Protein AF-A0A938QA89-F1 (afdb_monomer_lite)

Foldseek 3Di:
DDDDPVRLVVVCCCCCPQVVPLVCQVVNWDQFDWDDDDVDIDTRRSVSVSVVSVVCCVVCVRDDDDDDDDPPDPDDDDDDDDDDPDPDPDPPDPD

Structure (mmCIF, N/CA/C/O backbone):
data_AF-A0A938QA89-F1
#
_entry.id   AF-A0A938QA89-F1
#
loop_
_atom_site.group_PDB
_atom_site.id
_atom_site.type_symbol
_atom_site.label_atom_id
_atom_site.label_alt_id
_atom_site.label_comp_id
_atom_site.label_asym_id
_atom_site.label_entity_id
_atom_site.label_seq_id
_atom_site.pdbx_PDB_ins_code
_atom_site.Cartn_x
_atom_site.Cartn_y
_atom_site.Cartn_z
_atom_site.occupancy
_atom_site.B_iso_or_equiv
_atom_site.auth_seq_id
_atom_site.auth_comp_id
_atom_site.auth_asym_id
_atom_site.auth_atom_id
_atom_site.pdbx_PDB_model_num
ATOM 1 N N . MET A 1 1 ? -16.016 -2.696 -17.779 1.00 45.62 1 MET A N 1
ATOM 2 C CA . MET A 1 1 ? -15.366 -1.363 -17.863 1.00 45.62 1 MET A CA 1
ATOM 3 C C . MET A 1 1 ? -14.091 -1.379 -17.030 1.00 45.62 1 MET A C 1
ATOM 5 O O . MET A 1 1 ? -14.152 -1.791 -15.878 1.00 45.62 1 MET A O 1
ATOM 9 N N . LYS A 1 2 ? -12.938 -0.978 -17.584 1.00 66.56 2 LYS A N 1
ATOM 10 C CA . LYS A 1 2 ? -11.701 -0.835 -16.793 1.00 66.56 2 LYS A CA 1
ATOM 11 C C . LYS A 1 2 ? -11.850 0.379 -15.866 1.00 66.56 2 LYS A C 1
ATOM 13 O O . LYS A 1 2 ? -12.237 1.447 -16.334 1.00 66.56 2 LYS A O 1
ATOM 18 N N . ARG A 1 3 ? -11.573 0.223 -14.565 1.00 74.88 3 ARG A N 1
ATOM 19 C CA . ARG A 1 3 ? -11.532 1.364 -13.630 1.00 74.88 3 ARG A CA 1
ATOM 20 C C . ARG A 1 3 ? -10.467 2.355 -14.102 1.00 74.88 3 ARG A C 1
ATOM 22 O O . ARG A 1 3 ? -9.393 1.931 -14.533 1.00 74.88 3 ARG A O 1
ATOM 29 N N . SER A 1 4 ? -10.753 3.652 -14.002 1.00 88.50 4 SER A N 1
ATOM 30 C CA . SER A 1 4 ? -9.749 4.682 -14.277 1.00 88.50 4 SER A CA 1
ATOM 31 C C . SER A 1 4 ? -8.576 4.561 -13.302 1.00 88.50 4 SER A C 1
ATOM 33 O O . SER A 1 4 ? -8.738 4.083 -12.176 1.00 88.50 4 SER A O 1
ATOM 35 N N . LEU A 1 5 ? -7.393 5.022 -13.710 1.00 85.38 5 LEU A N 1
ATOM 36 C CA . LEU A 1 5 ? -6.206 5.022 -12.849 1.00 85.38 5 LEU A CA 1
ATOM 37 C C . LEU A 1 5 ? -6.468 5.765 -11.529 1.00 85.38 5 LEU A C 1
ATOM 39 O O . LEU A 1 5 ? -6.169 5.257 -10.454 1.00 85.38 5 LEU A O 1
ATOM 43 N N . ALA A 1 6 ? -7.143 6.915 -11.598 1.00 85.69 6 ALA A N 1
ATOM 44 C CA . ALA A 1 6 ? -7.542 7.675 -10.417 1.00 85.69 6 ALA A CA 1
ATOM 45 C C . ALA A 1 6 ? -8.484 6.892 -9.484 1.00 85.69 6 ALA A C 1
ATOM 47 O O . ALA A 1 6 ? -8.442 7.071 -8.270 1.00 85.69 6 ALA A O 1
ATOM 48 N N . ALA A 1 7 ? -9.354 6.030 -10.020 1.00 88.56 7 ALA A N 1
ATOM 49 C CA . ALA A 1 7 ? -10.190 5.159 -9.196 1.00 88.56 7 ALA A CA 1
ATOM 50 C C . ALA A 1 7 ? -9.370 4.041 -8.528 1.00 88.56 7 ALA A C 1
ATOM 52 O O . ALA A 1 7 ? -9.639 3.713 -7.377 1.00 88.56 7 ALA A O 1
ATOM 53 N N . LYS A 1 8 ? -8.350 3.498 -9.208 1.00 89.19 8 LYS A N 1
ATOM 54 C CA . LYS A 1 8 ? -7.431 2.507 -8.622 1.00 89.19 8 LYS A CA 1
ATOM 55 C C . LYS A 1 8 ? -6.582 3.100 -7.495 1.00 89.19 8 LYS A C 1
ATOM 57 O O . LYS A 1 8 ? -6.539 2.520 -6.419 1.00 89.19 8 LYS A O 1
ATOM 62 N N . ILE A 1 9 ? -6.003 4.286 -7.704 1.00 88.62 9 ILE A N 1
ATOM 63 C CA . ILE A 1 9 ? -5.230 5.005 -6.676 1.00 88.62 9 ILE A CA 1
ATOM 64 C C . ILE A 1 9 ? -6.096 5.278 -5.439 1.00 88.62 9 ILE A C 1
ATOM 66 O O . ILE A 1 9 ? -5.671 5.030 -4.315 1.00 88.62 9 ILE A O 1
ATOM 70 N N . ARG A 1 10 ? -7.337 5.749 -5.634 1.00 90.38 10 ARG A N 1
ATOM 71 C CA . ARG A 1 10 ? -8.269 5.996 -4.521 1.00 90.38 10 ARG A CA 1
ATOM 72 C C . ARG A 1 10 ? -8.613 4.722 -3.749 1.00 90.38 10 ARG A C 1
ATOM 74 O O . ARG A 1 10 ? -8.666 4.756 -2.524 1.00 90.38 10 ARG A O 1
ATOM 81 N N . ALA A 1 11 ? -8.822 3.609 -4.449 1.00 90.88 11 ALA A N 1
ATOM 82 C CA . ALA A 1 11 ? -9.066 2.321 -3.806 1.00 90.88 11 ALA A CA 1
ATOM 83 C C . ALA A 1 11 ? -7.854 1.869 -2.972 1.00 90.88 11 ALA A C 1
ATOM 85 O O . ALA A 1 11 ? -8.027 1.521 -1.805 1.00 90.88 11 ALA A O 1
ATOM 86 N N . ALA A 1 12 ? -6.643 1.971 -3.530 1.00 90.62 12 ALA A N 1
ATOM 87 C CA . ALA A 1 12 ? -5.404 1.620 -2.840 1.00 90.62 12 ALA A CA 1
ATOM 88 C C . ALA A 1 12 ? -5.197 2.459 -1.571 1.00 90.62 12 ALA A C 1
ATOM 90 O O . ALA A 1 12 ? -5.008 1.915 -0.486 1.00 90.62 12 ALA A O 1
ATOM 91 N N . ASN A 1 13 ? -5.312 3.785 -1.677 1.00 90.81 13 ASN A N 1
ATOM 92 C CA . ASN A 1 13 ? -5.119 4.683 -0.538 1.00 90.81 13 ASN A CA 1
ATOM 93 C C . ASN A 1 13 ? -6.180 4.467 0.552 1.00 90.81 13 ASN A C 1
ATOM 95 O O . ASN A 1 13 ? -5.857 4.486 1.738 1.00 90.81 13 ASN A O 1
ATOM 99 N N . SER A 1 14 ? -7.436 4.216 0.172 1.00 91.44 14 SER A N 1
ATOM 100 C CA . SER A 1 14 ? -8.487 3.899 1.143 1.00 91.44 14 SER A CA 1
ATOM 101 C C . SER A 1 14 ? -8.207 2.588 1.880 1.00 91.44 14 SER A C 1
ATOM 103 O O . SER A 1 14 ? -8.341 2.537 3.099 1.00 91.44 14 SER A O 1
ATOM 105 N N . ALA A 1 15 ? -7.824 1.530 1.163 1.00 91.94 15 ALA A N 1
ATOM 106 C CA . ALA A 1 15 ? -7.583 0.221 1.759 1.00 91.94 15 ALA A CA 1
ATOM 107 C C . ALA A 1 15 ? -6.331 0.214 2.650 1.00 91.94 15 ALA A C 1
ATOM 109 O O . ALA A 1 15 ? -6.384 -0.245 3.789 1.00 91.94 15 ALA A O 1
ATOM 110 N N . LEU A 1 16 ? -5.220 0.751 2.146 1.00 91.38 16 LEU A N 1
ATOM 111 C CA . LEU A 1 16 ? -3.907 0.599 2.769 1.00 91.38 16 LEU A CA 1
ATOM 112 C C . LEU A 1 16 ? -3.608 1.666 3.820 1.00 91.38 16 LEU A C 1
ATOM 114 O O . LEU A 1 16 ? -2.996 1.354 4.837 1.00 91.38 16 LEU A O 1
ATOM 118 N N . ILE A 1 17 ? -4.023 2.912 3.580 1.00 88.69 17 ILE A N 1
ATOM 119 C CA . ILE A 1 17 ? -3.683 4.044 4.450 1.00 88.69 17 ILE A CA 1
ATOM 120 C C . ILE A 1 17 ? -4.816 4.317 5.435 1.00 88.69 17 ILE A C 1
ATOM 122 O O . ILE A 1 17 ? -4.585 4.283 6.638 1.00 88.69 17 ILE A O 1
ATOM 126 N N . ALA A 1 18 ? -6.039 4.539 4.943 1.00 88.06 18 ALA A N 1
ATOM 127 C CA . ALA A 1 18 ? -7.163 4.895 5.813 1.0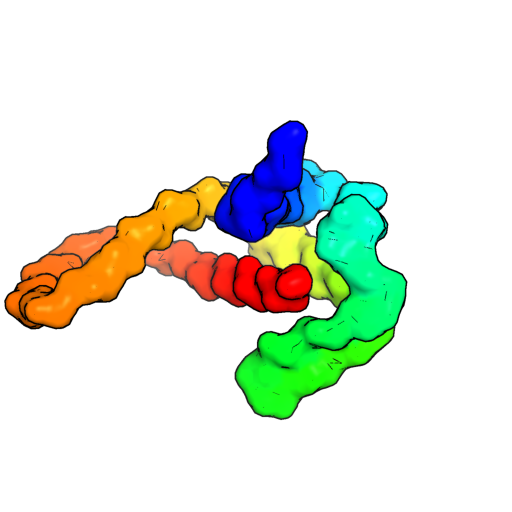0 88.06 18 ALA A CA 1
ATOM 128 C C . ALA A 1 18 ? -7.655 3.702 6.651 1.00 88.06 18 ALA A C 1
ATOM 130 O O . ALA A 1 18 ? -7.825 3.818 7.859 1.00 88.06 18 ALA A O 1
ATOM 131 N N . ASN A 1 19 ? -7.848 2.537 6.025 1.00 88.88 19 ASN A N 1
ATOM 132 C CA . ASN A 1 19 ? -8.340 1.342 6.722 1.00 88.88 19 ASN A CA 1
ATOM 133 C C . ASN A 1 19 ? -7.206 0.493 7.320 1.00 88.88 19 ASN A C 1
ATOM 135 O O . ASN A 1 19 ? -7.455 -0.410 8.119 1.00 88.88 19 ASN A O 1
ATOM 139 N N . GLY A 1 20 ? -5.958 0.749 6.913 1.00 88.50 20 GLY A N 1
ATOM 140 C CA . GLY A 1 20 ? -4.790 0.007 7.376 1.00 88.50 20 GLY A CA 1
ATOM 141 C C . GLY A 1 20 ? -4.837 -1.494 7.066 1.00 88.50 20 GLY A C 1
ATOM 142 O O . GLY A 1 20 ? -4.234 -2.273 7.808 1.00 88.50 20 GLY A O 1
ATOM 143 N N . ASN A 1 21 ? -5.566 -1.905 6.022 1.00 91.94 21 ASN A N 1
ATOM 144 C CA . ASN A 1 21 ? -5.673 -3.293 5.585 1.00 91.94 21 ASN A CA 1
ATOM 145 C C . ASN A 1 21 ? -4.415 -3.68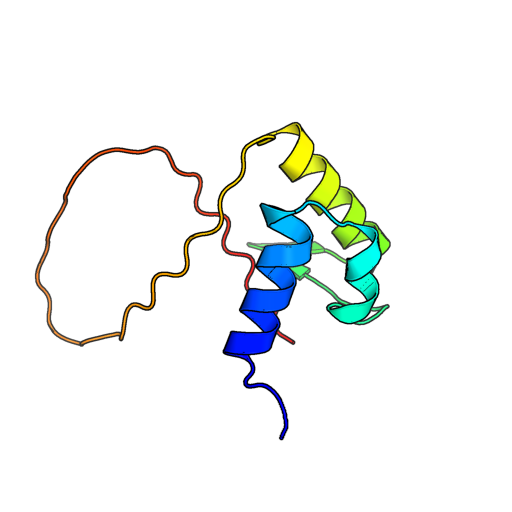5 4.806 1.00 91.94 21 ASN A C 1
ATOM 147 O O . ASN A 1 21 ? -4.375 -3.578 3.583 1.00 91.94 21 ASN A O 1
ATOM 151 N N . LEU A 1 22 ? -3.378 -4.106 5.527 1.00 89.81 22 LEU A N 1
ATOM 152 C CA . LEU A 1 22 ? -2.085 -4.413 4.925 1.00 89.81 22 LEU A CA 1
ATOM 153 C C . LEU A 1 22 ? -2.116 -5.621 3.996 1.00 89.81 22 LEU A C 1
ATOM 155 O O . LEU A 1 22 ? -1.249 -5.666 3.144 1.00 89.81 22 LEU A O 1
ATOM 159 N N . ASP A 1 23 ? -3.078 -6.537 4.135 1.00 91.56 23 ASP A N 1
ATOM 160 C CA . ASP A 1 23 ? -3.188 -7.744 3.299 1.00 91.56 23 ASP A CA 1
ATOM 161 C C . ASP A 1 23 ? -3.753 -7.455 1.896 1.00 91.56 23 ASP A C 1
ATOM 163 O O . ASP A 1 23 ? -3.758 -8.320 1.019 1.00 91.56 23 ASP A O 1
ATOM 167 N N . ALA A 1 24 ? -4.243 -6.231 1.671 1.00 91.88 24 ALA A N 1
ATOM 168 C CA . ALA A 1 24 ? -4.703 -5.782 0.363 1.00 91.88 24 ALA A CA 1
ATOM 169 C C . ALA A 1 24 ? -3.561 -5.262 -0.528 1.00 91.88 24 ALA A C 1
ATOM 171 O O . ALA A 1 24 ? -3.817 -4.826 -1.648 1.00 91.88 24 ALA A O 1
ATOM 172 N N . GLU A 1 25 ? -2.304 -5.259 -0.073 1.00 89.44 25 GLU A N 1
ATOM 173 C CA . GLU A 1 25 ? -1.196 -4.689 -0.847 1.00 89.44 25 GLU A CA 1
ATOM 174 C C . GLU A 1 25 ? -0.960 -5.439 -2.159 1.00 89.44 25 GLU A C 1
ATOM 176 O O . GLU A 1 25 ? -0.645 -4.816 -3.174 1.00 89.44 25 GLU A O 1
ATOM 181 N N . THR A 1 26 ? -1.186 -6.754 -2.155 1.00 91.19 26 THR A N 1
ATOM 182 C CA . THR A 1 26 ? -1.043 -7.617 -3.337 1.00 91.19 26 THR A CA 1
ATOM 183 C C . THR A 1 26 ? -2.044 -7.298 -4.455 1.00 91.19 26 THR A C 1
ATOM 185 O O . THR A 1 26 ? -1.772 -7.592 -5.617 1.00 91.19 26 THR A O 1
ATOM 188 N N . GLU A 1 27 ? -3.175 -6.651 -4.141 1.00 91.88 27 GLU A N 1
ATOM 189 C CA . GLU A 1 27 ? -4.155 -6.191 -5.139 1.00 91.88 27 GLU A CA 1
ATOM 190 C C . GLU A 1 27 ? -3.661 -4.942 -5.890 1.00 91.88 27 GLU A C 1
ATOM 192 O O . GLU A 1 27 ? -4.065 -4.684 -7.029 1.00 91.88 27 GLU A O 1
ATOM 197 N N . PHE A 1 28 ? -2.790 -4.151 -5.256 1.00 90.69 28 PHE A N 1
ATOM 198 C CA . PHE A 1 28 ? -2.387 -2.837 -5.752 1.00 90.69 28 PHE A CA 1
ATOM 199 C C . PHE A 1 28 ? -0.948 -2.808 -6.273 1.00 90.69 28 PHE A C 1
ATOM 201 O O . PHE A 1 28 ? -0.679 -2.134 -7.263 1.00 90.69 28 PHE A O 1
ATOM 208 N N . PHE A 1 29 ? -0.020 -3.541 -5.670 1.00 89.94 29 PHE A N 1
ATOM 209 C CA . PHE A 1 29 ? 1.386 -3.499 -6.065 1.00 89.94 29 PHE A CA 1
ATOM 210 C C . PHE A 1 29 ? 1.806 -4.761 -6.809 1.00 89.94 29 PHE A C 1
ATOM 212 O O . PHE A 1 29 ? 1.413 -5.870 -6.452 1.00 89.94 29 PHE A O 1
ATOM 219 N N . ALA A 1 30 ? 2.661 -4.596 -7.819 1.00 90.31 30 ALA A N 1
ATOM 220 C CA . ALA A 1 30 ? 3.358 -5.724 -8.421 1.00 90.31 30 ALA A CA 1
ATOM 221 C C . ALA A 1 30 ? 4.324 -6.362 -7.396 1.00 90.31 30 ALA A C 1
ATOM 223 O O . ALA A 1 30 ? 4.851 -5.645 -6.538 1.00 90.31 30 ALA A O 1
ATOM 224 N N . PRO A 1 31 ? 4.581 -7.682 -7.464 1.00 88.75 31 PRO A N 1
ATOM 225 C CA . PRO A 1 31 ? 5.496 -8.361 -6.540 1.00 88.75 31 PRO A CA 1
ATOM 226 C C . PRO A 1 31 ? 6.915 -7.777 -6.529 1.00 88.75 31 PRO A C 1
ATOM 228 O O . PRO A 1 31 ? 7.590 -7.817 -5.507 1.00 88.75 31 PRO A O 1
ATOM 231 N N . ASP A 1 32 ? 7.351 -7.212 -7.651 1.00 88.50 32 ASP A N 1
ATOM 232 C CA . ASP A 1 32 ? 8.656 -6.591 -7.881 1.00 88.50 32 ASP A CA 1
ATOM 233 C C . ASP A 1 32 ? 8.599 -5.053 -7.873 1.00 88.50 32 ASP A C 1
ATOM 235 O O . ASP A 1 32 ? 9.526 -4.393 -8.338 1.00 88.50 32 ASP A O 1
ATOM 239 N N . TYR A 1 33 ? 7.523 -4.466 -7.335 1.00 88.00 33 TYR A N 1
ATOM 240 C CA . TYR A 1 33 ? 7.340 -3.017 -7.313 1.00 88.00 33 TYR A CA 1
ATOM 241 C C . TYR A 1 33 ? 8.511 -2.293 -6.630 1.00 88.00 33 TYR A C 1
ATOM 243 O O . TYR A 1 33 ? 8.934 -2.647 -5.524 1.00 88.00 33 TYR A O 1
ATOM 251 N N . VAL A 1 34 ? 8.987 -1.232 -7.286 1.00 88.62 34 VAL A N 1
ATOM 252 C CA . VAL A 1 34 ? 10.029 -0.330 -6.788 1.00 88.62 34 VAL A CA 1
ATOM 253 C C . VAL A 1 34 ? 9.400 1.029 -6.511 1.00 88.62 34 VAL A C 1
ATOM 255 O O . VAL A 1 34 ? 8.822 1.652 -7.403 1.00 88.62 34 VAL A O 1
ATOM 258 N N . ALA A 1 35 ? 9.508 1.504 -5.269 1.00 83.62 35 ALA A N 1
ATOM 259 C CA . ALA A 1 35 ? 9.052 2.846 -4.927 1.00 83.62 35 ALA A CA 1
ATOM 260 C C . ALA A 1 35 ? 10.192 3.848 -5.128 1.00 83.62 35 ALA A C 1
ATOM 262 O O . ALA A 1 35 ? 11.222 3.766 -4.461 1.00 83.62 35 ALA A O 1
ATOM 263 N N . HIS A 1 36 ? 9.984 4.812 -6.021 1.00 85.12 36 HIS A N 1
ATOM 264 C CA . HIS A 1 36 ? 10.920 5.908 -6.250 1.00 85.12 36 HIS A CA 1
ATOM 265 C C . HIS A 1 36 ? 10.627 7.050 -5.274 1.00 85.12 36 HIS A C 1
ATOM 267 O O . HIS A 1 36 ? 9.588 7.709 -5.361 1.00 85.12 36 HIS A O 1
ATOM 273 N N . LEU A 1 37 ? 11.537 7.267 -4.332 1.00 79.88 37 LEU A N 1
ATOM 274 C CA . LEU A 1 37 ? 11.518 8.361 -3.368 1.00 79.88 37 LEU A CA 1
ATOM 275 C C . LEU A 1 37 ? 12.559 9.417 -3.751 1.00 79.88 37 LEU A C 1
ATOM 277 O O . LEU A 1 37 ? 13.420 9.201 -4.605 1.00 79.88 37 LEU A O 1
ATOM 281 N N . THR A 1 38 ? 12.506 10.577 -3.096 1.00 83.56 38 THR A N 1
ATOM 282 C CA . THR A 1 38 ? 13.526 11.614 -3.284 1.00 83.56 38 THR A CA 1
ATOM 283 C C . THR A 1 38 ? 14.908 11.041 -2.967 1.00 83.56 38 THR A C 1
ATOM 285 O O . THR A 1 38 ? 15.197 10.719 -1.817 1.00 83.56 38 THR A O 1
ATOM 288 N N . ASN A 1 39 ? 15.755 10.944 -3.993 1.00 85.00 39 ASN A N 1
ATOM 289 C CA . ASN A 1 39 ? 17.131 10.439 -3.942 1.00 85.00 39 ASN A CA 1
ATOM 290 C C . ASN A 1 39 ? 17.291 8.959 -3.559 1.00 85.00 39 ASN A C 1
ATOM 292 O O . ASN A 1 39 ? 18.407 8.538 -3.255 1.00 85.00 39 ASN A O 1
ATOM 296 N N . GLN A 1 40 ? 16.219 8.166 -3.559 1.00 83.94 40 GLN A N 1
ATOM 297 C CA . GLN A 1 40 ? 16.311 6.764 -3.171 1.00 83.94 40 GLN A CA 1
ATOM 298 C C . GLN A 1 40 ? 15.277 5.903 -3.887 1.00 83.94 40 GLN A C 1
ATOM 300 O O . GLN A 1 40 ? 14.098 6.240 -3.926 1.00 83.94 40 GLN A O 1
ATOM 305 N N . ASP A 1 41 ? 15.712 4.730 -4.335 1.00 87.88 41 ASP A N 1
ATOM 306 C CA . ASP A 1 41 ? 14.816 3.657 -4.741 1.00 87.88 41 ASP A CA 1
ATOM 307 C C . ASP A 1 41 ? 14.637 2.674 -3.586 1.00 87.88 41 ASP A C 1
ATOM 309 O O . ASP A 1 41 ? 15.603 2.185 -2.991 1.00 87.88 41 ASP A O 1
ATOM 313 N N . MET A 1 42 ? 13.384 2.377 -3.256 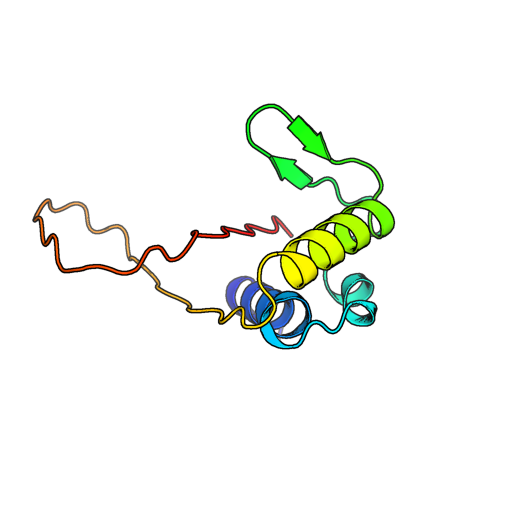1.00 83.69 42 MET A N 1
ATOM 314 C CA . MET A 1 42 ? 13.043 1.298 -2.342 1.00 83.69 42 MET A CA 1
ATOM 315 C C . MET A 1 42 ? 12.711 0.048 -3.143 1.00 83.69 42 MET A C 1
ATOM 317 O O . MET A 1 42 ? 11.636 -0.064 -3.734 1.00 83.69 42 MET A O 1
ATOM 321 N N . THR A 1 43 ? 13.647 -0.894 -3.131 1.00 87.69 43 THR A N 1
ATOM 322 C CA . THR A 1 43 ? 13.477 -2.243 -3.669 1.00 87.69 43 THR A CA 1
ATOM 323 C C . THR A 1 43 ? 13.032 -3.204 -2.562 1.00 87.69 43 THR A C 1
ATOM 325 O O . THR A 1 43 ? 13.167 -2.911 -1.371 1.00 87.69 43 THR A O 1
ATOM 328 N N . GLY A 1 44 ? 12.469 -4.353 -2.945 1.00 87.06 44 GLY A N 1
ATOM 329 C CA . GLY A 1 44 ? 11.950 -5.355 -2.004 1.00 87.06 44 GLY A CA 1
ATOM 330 C C . GLY A 1 44 ? 10.443 -5.599 -2.095 1.00 87.06 44 GLY A C 1
ATOM 331 O O . GLY A 1 44 ? 9.895 -6.276 -1.227 1.00 87.06 44 GLY A O 1
ATOM 332 N N . GLY A 1 45 ? 9.773 -5.059 -3.121 1.00 89.62 45 GLY A N 1
ATOM 333 C CA . GLY A 1 45 ? 8.414 -5.454 -3.480 1.00 89.62 45 GLY A CA 1
ATOM 334 C C . GLY A 1 45 ? 7.402 -5.262 -2.352 1.00 89.62 45 GLY A C 1
ATOM 335 O O . GLY A 1 45 ? 7.411 -4.253 -1.639 1.00 89.62 45 GLY A O 1
ATOM 336 N N . HIS A 1 46 ? 6.530 -6.254 -2.168 1.00 90.62 46 HIS A N 1
ATOM 337 C CA . HIS A 1 46 ? 5.484 -6.228 -1.138 1.00 90.62 46 HIS A CA 1
ATOM 338 C C . HIS A 1 46 ? 6.034 -6.078 0.284 1.00 90.62 46 HIS A C 1
ATOM 340 O O . HIS A 1 46 ? 5.464 -5.322 1.071 1.00 90.62 46 HIS A O 1
ATOM 346 N N . ASP A 1 47 ? 7.163 -6.711 0.612 1.00 90.81 47 ASP A N 1
ATOM 347 C CA . ASP A 1 47 ? 7.749 -6.635 1.957 1.00 90.81 47 ASP A CA 1
ATOM 348 C C . ASP A 1 47 ? 8.228 -5.219 2.297 1.00 90.81 47 ASP A C 1
ATOM 350 O O . ASP A 1 47 ? 7.988 -4.717 3.404 1.00 90.81 47 ASP A O 1
ATOM 354 N N . ALA A 1 48 ? 8.857 -4.542 1.331 1.00 88.88 48 ALA A N 1
ATOM 355 C CA . ALA A 1 48 ? 9.269 -3.151 1.481 1.00 88.88 48 ALA A CA 1
ATOM 356 C C . ALA A 1 48 ? 8.055 -2.234 1.707 1.00 88.88 48 ALA A C 1
ATOM 358 O O . ALA A 1 48 ? 8.051 -1.436 2.650 1.00 88.88 48 ALA A O 1
ATOM 359 N N . ILE A 1 49 ? 6.994 -2.398 0.910 1.00 88.38 49 ILE A N 1
ATOM 360 C CA . ILE A 1 49 ? 5.750 -1.627 1.053 1.00 88.38 49 ILE A CA 1
ATOM 361 C C . ILE A 1 49 ? 5.097 -1.875 2.415 1.00 88.38 49 ILE A C 1
ATOM 363 O O . ILE A 1 49 ? 4.771 -0.926 3.133 1.00 88.38 49 ILE A O 1
ATOM 367 N N . ARG A 1 50 ? 4.966 -3.136 2.830 1.00 91.25 50 ARG A N 1
ATOM 368 C CA . ARG A 1 50 ? 4.366 -3.517 4.114 1.00 91.25 50 ARG A CA 1
ATOM 369 C C . ARG A 1 50 ? 5.133 -2.925 5.298 1.00 91.25 50 ARG A C 1
ATOM 371 O O . ARG A 1 50 ? 4.514 -2.443 6.250 1.00 91.25 50 ARG A O 1
ATOM 378 N N . LYS A 1 51 ? 6.470 -2.906 5.246 1.00 89.50 51 LYS A N 1
ATOM 379 C CA . LYS A 1 51 ? 7.314 -2.278 6.277 1.00 89.50 51 LYS A CA 1
ATOM 380 C C . LYS A 1 51 ? 7.044 -0.776 6.392 1.00 89.50 51 LYS A C 1
ATOM 382 O O . LYS A 1 51 ? 6.888 -0.270 7.503 1.00 89.50 51 LYS A O 1
ATOM 387 N N . VAL A 1 52 ? 6.944 -0.084 5.260 1.00 87.38 52 VAL A N 1
ATOM 388 C CA . VAL A 1 52 ? 6.665 1.358 5.207 1.00 87.38 52 VAL A CA 1
ATOM 389 C C . VAL A 1 52 ? 5.260 1.674 5.724 1.00 87.38 52 VAL A C 1
ATOM 391 O O . VAL A 1 52 ? 5.105 2.549 6.573 1.00 87.38 52 VAL A O 1
ATOM 394 N N . LEU A 1 53 ? 4.241 0.922 5.300 1.00 88.69 53 LEU A N 1
ATOM 395 C CA . LEU A 1 53 ? 2.865 1.106 5.772 1.00 88.69 53 LEU A CA 1
ATOM 396 C C . LEU A 1 53 ? 2.739 0.890 7.289 1.00 88.69 53 LEU A C 1
ATOM 398 O O . LEU A 1 53 ? 2.071 1.667 7.971 1.00 88.69 53 LEU A O 1
ATOM 402 N N . ARG A 1 54 ? 3.430 -0.115 7.848 1.00 91.31 54 ARG A N 1
ATOM 403 C CA . ARG A 1 54 ? 3.495 -0.327 9.307 1.00 91.31 54 ARG A CA 1
ATOM 404 C C . ARG A 1 54 ? 4.144 0.847 10.032 1.00 91.31 54 ARG A C 1
ATOM 406 O O . ARG A 1 54 ? 3.656 1.248 11.087 1.00 91.31 54 ARG A O 1
ATOM 413 N N . MET A 1 55 ? 5.231 1.388 9.480 1.00 88.31 55 MET A N 1
ATOM 414 C CA . MET A 1 55 ? 5.909 2.555 10.043 1.00 88.31 55 MET A CA 1
ATOM 415 C C . MET A 1 55 ? 4.970 3.766 10.081 1.00 88.31 55 MET A C 1
ATOM 417 O O . MET A 1 55 ? 4.816 4.372 11.140 1.00 88.31 55 MET A O 1
ATOM 421 N N . TYR A 1 56 ? 4.290 4.068 8.971 1.00 84.31 56 TYR A N 1
ATOM 422 C CA . TYR A 1 56 ? 3.344 5.183 8.909 1.00 84.31 56 TYR A CA 1
ATOM 423 C C . TYR A 1 56 ? 2.166 5.006 9.856 1.00 84.31 56 TYR A C 1
ATOM 425 O O . TYR A 1 56 ? 1.836 5.936 10.580 1.00 84.31 56 TYR A O 1
ATOM 433 N N . ARG A 1 57 ? 1.585 3.807 9.934 1.00 86.81 57 ARG A N 1
ATOM 434 C CA . ARG A 1 57 ? 0.483 3.534 10.863 1.00 86.81 57 ARG A CA 1
ATOM 435 C C . ARG A 1 57 ? 0.894 3.706 12.326 1.00 86.81 57 ARG A C 1
ATOM 437 O O . ARG A 1 57 ? 0.095 4.161 13.135 1.00 86.81 57 ARG A O 1
ATOM 444 N N . ARG A 1 58 ? 2.133 3.344 12.679 1.00 88.25 58 ARG A N 1
ATOM 445 C CA . ARG A 1 58 ? 2.662 3.554 14.034 1.00 88.25 58 ARG A CA 1
ATOM 446 C C . ARG A 1 58 ? 2.877 5.038 14.339 1.00 88.25 58 ARG A C 1
ATOM 448 O O . ARG A 1 58 ? 2.637 5.448 15.468 1.00 88.25 58 ARG A O 1
ATOM 455 N N . ALA A 1 59 ? 3.359 5.808 13.367 1.00 89.38 59 ALA A N 1
ATOM 456 C CA . ALA A 1 59 ? 3.600 7.239 13.528 1.00 89.38 59 ALA A CA 1
ATOM 457 C C . ALA A 1 59 ? 2.296 8.061 13.529 1.00 89.38 59 ALA A C 1
ATOM 459 O O . ALA A 1 59 ? 2.184 9.027 14.277 1.00 89.38 59 ALA A O 1
ATOM 460 N N . PHE A 1 60 ? 1.304 7.644 12.737 1.00 87.62 60 PHE A N 1
ATOM 461 C CA . PHE A 1 60 ? 0.053 8.364 12.494 1.00 87.62 60 PHE A CA 1
ATOM 462 C C . PHE A 1 60 ? -1.149 7.407 12.584 1.00 87.62 60 PHE A C 1
ATOM 464 O O . PHE A 1 60 ? -1.683 6.972 11.556 1.00 87.62 60 PHE A O 1
ATOM 471 N N . PRO A 1 61 ? -1.590 7.047 13.801 1.00 83.19 61 PRO A N 1
ATOM 472 C CA . PRO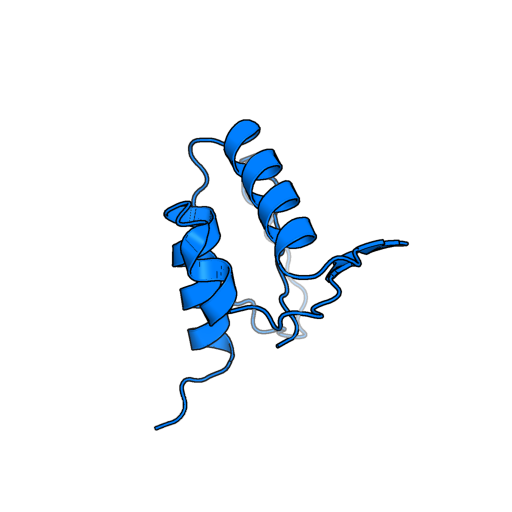 A 1 61 ? -2.657 6.064 13.992 1.00 83.19 61 PRO A CA 1
ATOM 473 C C . PRO A 1 61 ? -4.012 6.510 13.417 1.00 83.19 61 PRO A C 1
ATOM 475 O O . PRO A 1 61 ? -4.754 5.665 12.924 1.00 83.19 61 PRO A O 1
ATOM 478 N N . ASP A 1 62 ? -4.289 7.818 13.393 1.00 84.94 62 ASP A N 1
ATOM 479 C CA . ASP A 1 62 ? -5.568 8.399 12.952 1.00 84.94 62 ASP A CA 1
ATOM 480 C C . ASP A 1 62 ? -5.472 9.051 11.560 1.00 84.94 62 ASP A C 1
ATOM 482 O O . ASP A 1 62 ? -6.011 10.131 11.299 1.00 84.94 62 ASP A O 1
ATOM 486 N N . THR A 1 63 ? -4.724 8.422 10.650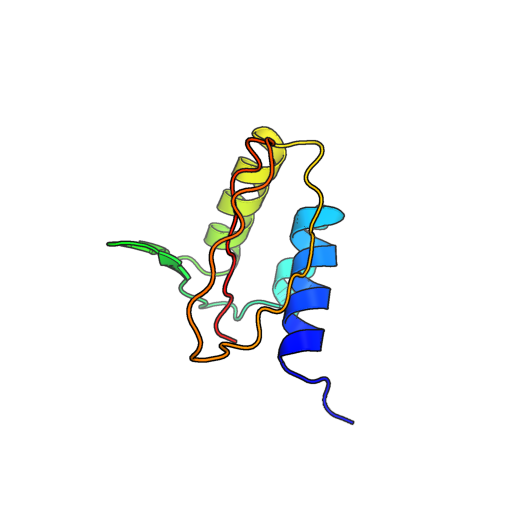 1.00 81.81 63 THR A N 1
ATOM 487 C CA . THR A 1 63 ? -4.502 8.972 9.305 1.00 81.81 63 THR A CA 1
ATOM 488 C C . THR A 1 63 ? -5.802 9.018 8.496 1.00 81.81 63 THR A C 1
ATOM 490 O O . THR A 1 63 ? -6.428 7.995 8.227 1.00 81.81 63 THR A O 1
ATOM 493 N N . LEU A 1 64 ? -6.161 10.213 8.020 1.00 82.38 64 LEU A N 1
ATOM 494 C CA . LEU A 1 64 ? -7.264 10.437 7.084 1.00 82.38 64 LEU A CA 1
ATOM 495 C C . LEU A 1 64 ? -6.718 10.767 5.693 1.00 82.38 64 LEU A C 1
ATOM 497 O O . LEU A 1 64 ? -5.774 11.545 5.554 1.00 82.38 64 LEU A O 1
ATOM 501 N N . VAL A 1 65 ? -7.351 10.225 4.651 1.00 80.56 65 VAL A N 1
ATOM 502 C CA . VAL A 1 65 ? -6.983 10.500 3.256 1.00 80.56 65 VAL A CA 1
ATOM 503 C C . VAL A 1 65 ? -7.975 11.490 2.643 1.00 80.56 65 VAL A C 1
ATOM 505 O O . VAL A 1 65 ? -9.166 11.203 2.558 1.00 80.56 65 VAL A O 1
ATOM 508 N N . ASP A 1 66 ? -7.473 12.637 2.180 1.00 81.81 66 ASP A N 1
ATOM 509 C CA . ASP A 1 66 ? -8.237 13.649 1.437 1.00 81.81 66 ASP A CA 1
ATOM 510 C C . ASP A 1 66 ? -7.745 13.722 -0.018 1.00 81.81 66 ASP A C 1
ATOM 512 O O . ASP A 1 66 ? -6.541 13.765 -0.280 1.00 81.81 66 ASP A O 1
ATOM 516 N N . TYR A 1 67 ? -8.671 13.752 -0.978 1.00 77.94 67 TYR A N 1
ATOM 517 C CA . TYR A 1 67 ? -8.362 13.775 -2.408 1.00 77.94 67 TYR A CA 1
ATOM 518 C C . TYR A 1 67 ? -8.669 15.150 -2.994 1.00 77.94 67 TYR A C 1
ATOM 520 O O . TYR A 1 67 ? -9.766 15.402 -3.494 1.00 77.94 67 TYR A O 1
ATOM 528 N N . ARG A 1 68 ? -7.673 16.040 -3.000 1.00 76.56 68 ARG A N 1
ATOM 529 C CA . ARG A 1 68 ? -7.797 17.348 -3.656 1.00 76.56 68 ARG A CA 1
ATOM 530 C C . ARG A 1 68 ? -7.247 17.284 -5.073 1.00 76.56 68 ARG A C 1
ATOM 532 O O . ARG A 1 68 ? -6.046 17.136 -5.277 1.00 76.56 68 ARG A O 1
ATOM 539 N N . SER A 1 69 ? -8.120 17.433 -6.065 1.00 58.19 69 SER A N 1
ATOM 540 C CA . SER A 1 69 ? -7.693 17.668 -7.444 1.00 58.19 69 SER A CA 1
ATOM 541 C C . SER A 1 69 ? -7.449 19.164 -7.630 1.00 58.19 69 SER A C 1
ATOM 543 O O . SER A 1 69 ? -8.396 19.947 -7.634 1.00 58.19 69 SER A O 1
ATOM 545 N N . ARG A 1 70 ? -6.186 19.5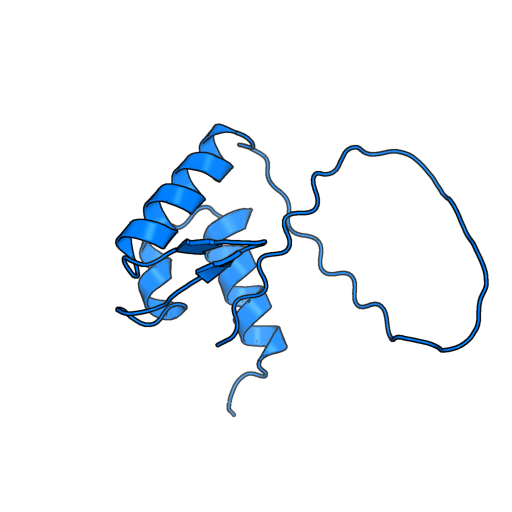82 -7.784 1.00 57.47 70 ARG A N 1
ATOM 546 C CA . ARG A 1 70 ? -5.899 20.872 -8.422 1.00 57.47 70 ARG A CA 1
ATOM 547 C C . ARG A 1 70 ? -5.811 20.626 -9.919 1.00 57.47 70 ARG A C 1
ATOM 549 O O . ARG A 1 70 ? -4.874 19.988 -10.393 1.00 57.47 70 ARG A O 1
ATOM 556 N N . ARG A 1 71 ? -6.782 21.147 -10.666 1.00 47.19 71 ARG A N 1
ATOM 557 C CA . ARG A 1 71 ? -6.580 21.417 -12.089 1.00 47.19 71 ARG A CA 1
ATOM 558 C C . ARG A 1 71 ? -5.480 22.476 -12.139 1.00 47.19 71 ARG A C 1
ATOM 560 O O . ARG A 1 71 ? -5.647 23.528 -11.528 1.00 47.19 71 ARG A O 1
ATOM 567 N N . ALA A 1 72 ? -4.348 22.185 -12.774 1.00 44.97 72 ALA A N 1
ATOM 568 C CA . ALA A 1 72 ? -3.341 23.205 -13.030 1.00 44.97 72 ALA A CA 1
ATOM 569 C C . ALA A 1 72 ? -3.968 24.243 -13.972 1.00 44.97 72 ALA A C 1
ATOM 571 O O . ALA A 1 72 ? -4.013 24.049 -15.182 1.00 44.97 72 ALA A O 1
ATOM 572 N N . SER A 1 73 ? -4.553 25.292 -13.396 1.00 43.41 73 SER A N 1
ATOM 573 C CA . SER A 1 73 ? -4.900 26.504 -14.118 1.00 43.41 73 SER A CA 1
ATOM 574 C C . SER A 1 73 ? -3.650 27.368 -14.113 1.00 43.41 73 SER A C 1
ATOM 576 O O . SER A 1 73 ? -3.156 27.734 -13.047 1.00 43.41 73 SER A O 1
ATOM 578 N N . LEU A 1 74 ? -3.111 27.645 -15.298 1.00 52.03 74 LEU A N 1
ATOM 579 C CA . LEU A 1 74 ? -2.116 28.690 -15.506 1.00 52.03 74 LEU A CA 1
ATOM 580 C C . LEU A 1 74 ? -2.810 30.044 -15.312 1.00 52.03 74 LEU A C 1
ATOM 582 O O . LEU A 1 74 ? -3.216 30.683 -16.272 1.00 52.03 74 LEU A O 1
ATOM 586 N N . ALA A 1 75 ? -3.011 30.441 -14.064 1.00 40.41 75 ALA A N 1
ATOM 587 C CA . ALA A 1 75 ? -3.319 31.810 -13.681 1.00 40.41 75 ALA A CA 1
ATOM 588 C C . ALA A 1 75 ? -2.944 31.936 -12.208 1.00 40.41 75 ALA A C 1
ATOM 590 O O . ALA A 1 75 ? -3.466 31.203 -11.367 1.00 40.41 75 ALA A O 1
ATOM 591 N N . GLY A 1 76 ? -1.958 32.783 -11.923 1.00 51.12 76 GLY A N 1
ATOM 592 C CA . GLY A 1 76 ? -1.570 33.082 -10.558 1.00 51.12 76 GLY A CA 1
ATOM 593 C C . GLY A 1 76 ? -2.725 33.753 -9.830 1.00 51.12 76 GLY A C 1
ATOM 594 O O . GLY A 1 76 ? -3.291 34.701 -10.351 1.00 51.12 76 GLY A O 1
ATOM 595 N N . GLU A 1 77 ? -3.042 33.252 -8.644 1.00 42.66 77 GLU A N 1
ATOM 596 C CA . GLU A 1 77 ? -3.558 34.047 -7.537 1.00 42.66 77 GLU A CA 1
ATOM 597 C C . GLU A 1 77 ? -3.414 33.232 -6.249 1.00 42.66 77 GLU A C 1
ATOM 599 O O . GLU A 1 77 ? -3.737 32.041 -6.173 1.00 42.66 77 GLU A O 1
ATOM 604 N N . GLU A 1 78 ? -2.810 33.882 -5.260 1.00 54.84 78 GLU A N 1
ATOM 605 C CA . GLU A 1 78 ? -2.626 33.397 -3.904 1.00 54.84 78 GLU A CA 1
ATOM 606 C C . GLU A 1 78 ? -3.974 33.278 -3.192 1.00 54.84 78 GLU A C 1
ATOM 608 O O . GLU A 1 78 ? -4.763 34.213 -3.202 1.00 54.84 78 GLU A O 1
ATOM 613 N N . THR A 1 79 ? -4.166 32.202 -2.433 1.00 39.16 79 THR A N 1
ATOM 614 C CA . THR A 1 79 ? -4.826 32.317 -1.127 1.00 39.16 79 THR A CA 1
ATOM 615 C C . THR A 1 79 ? -4.136 31.371 -0.159 1.00 39.16 79 THR A C 1
ATOM 617 O O . THR A 1 79 ? -4.322 30.149 -0.185 1.00 39.16 79 THR A O 1
ATOM 620 N N . MET A 1 80 ? -3.298 31.975 0.676 1.00 40.72 80 MET A N 1
ATOM 621 C CA . MET A 1 80 ? -2.882 31.455 1.964 1.00 40.72 80 MET A CA 1
ATOM 622 C C . MET A 1 80 ? -4.117 31.457 2.871 1.00 40.72 80 MET A C 1
ATOM 624 O O . MET A 1 80 ? -4.644 32.510 3.214 1.00 40.72 80 MET A O 1
ATOM 628 N N . THR A 1 81 ? -4.617 30.274 3.218 1.00 36.16 81 THR A N 1
ATOM 629 C CA . THR A 1 81 ? -5.614 30.114 4.280 1.00 36.16 81 THR A CA 1
ATOM 630 C C . THR A 1 81 ? -5.248 28.881 5.096 1.00 36.16 81 THR A C 1
ATOM 632 O O . THR A 1 81 ? -5.359 27.747 4.634 1.00 36.16 81 THR A O 1
ATOM 635 N N . ASP A 1 82 ? -4.727 29.186 6.279 1.00 31.64 82 ASP A N 1
ATOM 636 C CA . ASP A 1 82 ? -4.907 28.503 7.557 1.00 31.64 82 ASP A CA 1
ATOM 637 C C . ASP A 1 82 ? -4.536 27.013 7.723 1.00 31.64 82 ASP A C 1
ATOM 639 O O . ASP A 1 82 ? -5.213 26.085 7.284 1.00 31.64 82 ASP A O 1
ATOM 643 N N . CYS A 1 83 ? -3.437 26.832 8.465 1.00 28.89 83 CYS A N 1
ATOM 644 C CA . CYS A 1 83 ? -3.307 26.009 9.671 1.00 28.89 83 CYS A CA 1
ATOM 645 C C . CYS A 1 83 ? -3.966 24.619 9.715 1.00 28.89 83 CYS A C 1
ATOM 647 O O . CYS A 1 83 ? -5.005 24.445 10.338 1.00 28.89 83 CYS A O 1
ATOM 649 N N . VAL A 1 84 ? -3.249 23.594 9.239 1.00 33.09 84 VAL A N 1
ATOM 650 C CA . VAL A 1 84 ? -3.064 22.324 9.978 1.00 33.09 84 VAL A CA 1
ATOM 651 C C . VAL A 1 84 ? -1.692 21.761 9.579 1.00 33.09 84 VAL A C 1
ATOM 653 O O . VAL A 1 84 ? -1.421 21.700 8.374 1.00 33.09 84 VAL A O 1
ATOM 656 N N . PRO A 1 85 ? -0.827 21.298 10.503 1.00 33.97 85 PRO A N 1
ATOM 657 C CA . PRO A 1 85 ? 0.335 20.498 10.136 1.00 33.97 85 PRO A CA 1
ATOM 658 C C . PRO A 1 85 ? -0.161 19.107 9.715 1.00 33.97 85 PRO A C 1
ATOM 660 O O . PRO A 1 85 ? -0.090 18.139 10.461 1.00 33.97 85 PRO A O 1
ATOM 663 N N . ARG A 1 86 ? -0.762 19.003 8.527 1.00 39.16 86 ARG A N 1
ATOM 664 C CA . ARG A 1 86 ? -1.022 17.713 7.890 1.00 39.16 86 ARG A CA 1
ATOM 665 C C . ARG A 1 86 ? 0.198 17.392 7.059 1.00 39.16 86 ARG A C 1
ATOM 667 O O . ARG A 1 86 ? 0.361 17.938 5.967 1.00 39.16 86 ARG A O 1
ATOM 674 N N . GLU A 1 87 ? 1.054 16.536 7.599 1.00 37.06 87 GLU A N 1
ATOM 675 C CA . GLU A 1 87 ? 2.099 15.883 6.826 1.00 37.06 87 GLU A CA 1
ATOM 676 C C . GLU A 1 87 ? 1.481 15.322 5.540 1.00 37.06 87 GLU A C 1
ATOM 678 O O . GLU A 1 87 ? 0.618 14.441 5.550 1.00 37.06 87 GLU A O 1
ATOM 683 N N . ARG A 1 88 ? 1.844 15.930 4.409 1.00 35.47 88 ARG A N 1
ATOM 684 C CA . ARG A 1 88 ? 1.321 15.559 3.098 1.00 35.47 88 ARG A CA 1
ATOM 685 C C . ARG A 1 88 ? 2.051 14.309 2.633 1.00 35.47 88 ARG A C 1
ATOM 687 O O . ARG A 1 88 ? 3.087 14.395 1.981 1.00 35.47 88 ARG A O 1
ATOM 694 N N . LEU A 1 89 ? 1.491 13.149 2.946 1.00 42.16 89 LEU A N 1
ATOM 695 C CA . LEU A 1 89 ? 1.943 11.883 2.384 1.00 42.16 89 LEU A CA 1
ATOM 696 C C . LEU A 1 89 ? 1.418 11.734 0.955 1.00 42.16 89 LEU A C 1
ATOM 698 O O . LEU A 1 89 ? 0.302 11.281 0.712 1.00 42.16 89 LEU A O 1
ATOM 702 N N . PHE A 1 90 ? 2.241 12.145 -0.007 1.00 38.94 90 PHE A N 1
ATOM 703 C CA . PHE A 1 90 ? 2.013 11.858 -1.418 1.00 38.94 90 PHE A CA 1
ATOM 704 C C . PHE A 1 90 ? 2.494 10.438 -1.736 1.00 38.94 90 PHE A C 1
ATOM 706 O O . PHE A 1 90 ? 3.642 10.237 -2.116 1.00 38.94 90 PHE A O 1
ATOM 713 N N . PHE A 1 91 ? 1.608 9.446 -1.626 1.00 46.50 91 PHE A N 1
ATOM 714 C CA . PHE A 1 91 ? 1.818 8.153 -2.283 1.00 46.50 91 PHE A CA 1
ATOM 715 C C . PHE A 1 91 ? 1.337 8.250 -3.733 1.00 46.50 91 PHE A C 1
ATOM 717 O O . PHE A 1 91 ? 0.178 7.992 -4.056 1.00 46.50 91 PHE A O 1
ATOM 724 N N . ALA A 1 92 ? 2.236 8.671 -4.620 1.00 37.69 92 ALA A N 1
ATOM 725 C CA . ALA A 1 92 ? 2.052 8.496 -6.052 1.00 37.69 92 ALA A CA 1
ATOM 726 C C . ALA A 1 92 ? 2.541 7.091 -6.424 1.00 37.69 92 ALA A C 1
ATOM 728 O O . ALA A 1 92 ? 3.688 6.906 -6.821 1.00 37.69 92 ALA A O 1
ATOM 729 N N . ALA A 1 93 ? 1.681 6.084 -6.261 1.00 37.59 93 ALA A N 1
ATOM 730 C CA . ALA A 1 93 ? 1.930 4.786 -6.873 1.00 37.59 93 ALA A CA 1
ATOM 731 C C . ALA A 1 93 ? 1.818 4.959 -8.394 1.00 37.59 93 ALA A C 1
ATOM 733 O O . ALA A 1 93 ? 0.744 5.261 -8.926 1.00 37.59 93 ALA A O 1
ATOM 734 N N . LYS A 1 94 ? 2.951 4.857 -9.091 1.00 34.75 94 LYS A N 1
ATOM 735 C CA . LYS A 1 94 ? 2.980 4.776 -10.551 1.00 34.75 94 LYS A CA 1
ATOM 736 C C . LYS A 1 94 ? 2.669 3.312 -10.887 1.00 34.75 94 LYS A C 1
ATOM 738 O O . LYS A 1 94 ? 3.545 2.464 -10.766 1.00 34.75 94 LYS A O 1
ATOM 743 N N . PHE A 1 95 ? 1.394 3.030 -11.159 1.00 40.09 95 PHE A N 1
ATOM 744 C CA . PHE A 1 95 ? 0.904 1.716 -11.594 1.00 40.09 95 PHE A CA 1
ATOM 745 C C . PHE A 1 95 ? 1.154 1.500 -13.086 1.00 40.09 95 PHE A C 1
ATOM 747 O O . PHE A 1 95 ? 1.051 2.501 -13.837 1.00 40.09 95 PHE A O 1
#

Sequence (95 aa):
MKRSLAAKIRAANSALIANGNLDAETEFFAPDYVAHLTNQDMTGGHDAIRKVLRMYRRAFPDTLVDYRSRRASLAGEETMTDCVPRERLFFAAKF

pLDDT: mean 73.79, std 21.41, range [28.89, 91.94]

Radius of gyration: 15.37 Å; chains: 1; bounding box: 32×42×32 Å

Secondary structure (DSSP, 8-state):
-PPPHHHHHHHHHIIIIIS--GGGHHHHS-TT--EEETTEEE-SHHHHHHHHHHHHHHH-TT-----------S---------------------